Protein AF-Q1L5Y2-F1 (afdb_monomer_lite)

Organism: Nitella hyalina (NCBI:txid181804)

Radius of gyration: 22.06 Å; chains: 1; bounding box: 62×37×55 Å

Sequence (124 aa):
PYNADFDGDEMNLSVPTSLEAQAEARKLLLVQKQVVSSQDAQAIISLQQDSLLAAHCLTADYVFFERDEASQLAMRVDTFGPHIDNDTILLLPEPAILNWPSQSAKGGSGKLGGLWTGKQLFGP

Structure (mmCIF, N/CA/C/O backbone):
data_AF-Q1L5Y2-F1
#
_entry.id   AF-Q1L5Y2-F1
#
loop_
_atom_site.group_PDB
_atom_site.id
_atom_site.type_symbol
_atom_site.label_atom_id
_atom_site.label_alt_id
_atom_site.label_comp_id
_atom_site.label_asym_id
_atom_site.label_entity_id
_atom_site.label_seq_id
_atom_site.pdbx_PDB_ins_code
_atom_site.Cartn_x
_atom_site.Cartn_y
_atom_site.Cartn_z
_atom_site.occupancy
_atom_site.B_iso_or_equiv
_atom_site.auth_seq_id
_atom_site.auth_comp_id
_atom_site.auth_asym_id
_atom_site.auth_atom_id
_atom_site.pdbx_PDB_model_num
ATOM 1 N N . PRO A 1 1 ? -12.250 4.511 3.047 1.00 71.31 1 PRO A N 1
ATOM 2 C CA . PRO A 1 1 ? -13.425 4.192 3.907 1.00 71.31 1 PRO A CA 1
ATOM 3 C C . PRO A 1 1 ? -14.193 5.411 4.422 1.00 71.31 1 PRO A C 1
ATOM 5 O O . PRO A 1 1 ? -15.412 5.391 4.387 1.00 71.31 1 PRO A O 1
ATOM 8 N N . TYR A 1 2 ? -13.507 6.451 4.904 1.00 82.44 2 TYR A N 1
ATOM 9 C CA . TYR A 1 2 ? -14.159 7.603 5.543 1.00 82.44 2 TYR A CA 1
ATOM 10 C C . TYR A 1 2 ? -14.821 8.594 4.577 1.00 82.44 2 TYR A C 1
ATOM 12 O O . TYR A 1 2 ? -15.417 9.555 5.037 1.00 82.44 2 TYR A O 1
ATOM 20 N N . ASN A 1 3 ? -14.728 8.350 3.263 1.00 82.62 3 ASN A N 1
ATOM 21 C CA . ASN A 1 3 ? -15.235 9.245 2.219 1.00 82.62 3 ASN A CA 1
ATOM 22 C C . ASN A 1 3 ? -14.755 10.703 2.375 1.00 82.62 3 ASN A C 1
ATOM 24 O O . ASN A 1 3 ? -15.501 11.624 2.073 1.00 82.62 3 ASN A O 1
ATOM 28 N N . ALA A 1 4 ? -13.530 10.880 2.875 1.00 87.06 4 ALA A N 1
ATOM 29 C CA . ALA A 1 4 ? -12.916 12.188 3.050 1.00 87.06 4 ALA A CA 1
ATOM 30 C C . ALA A 1 4 ? -12.234 12.638 1.751 1.00 87.06 4 ALA A C 1
ATOM 32 O O . ALA A 1 4 ? -11.616 11.803 1.078 1.00 87.06 4 ALA A O 1
ATOM 33 N N . ASP A 1 5 ? -12.304 13.927 1.423 1.00 86.62 5 ASP A N 1
ATOM 34 C CA . ASP A 1 5 ? -11.740 14.503 0.188 1.00 86.62 5 ASP A CA 1
ATOM 35 C C . ASP A 1 5 ? -10.688 15.612 0.415 1.00 86.62 5 ASP A C 1
ATOM 37 O O . ASP A 1 5 ? -10.149 16.162 -0.546 1.00 86.62 5 ASP A O 1
ATOM 41 N N . PHE A 1 6 ? -10.296 15.840 1.676 1.00 85.19 6 PHE A N 1
ATOM 42 C CA . PHE A 1 6 ? -9.265 16.801 2.104 1.00 85.19 6 PHE A CA 1
ATOM 43 C C . PHE A 1 6 ? -9.554 18.269 1.734 1.00 85.19 6 PHE A C 1
ATOM 45 O O . PHE A 1 6 ? -8.617 19.061 1.601 1.00 85.19 6 PHE A O 1
ATOM 52 N N . ASP A 1 7 ? -10.821 18.668 1.617 1.00 91.81 7 ASP A N 1
ATOM 53 C CA . ASP A 1 7 ? -11.211 20.064 1.371 1.00 91.81 7 ASP A CA 1
ATOM 54 C C . ASP A 1 7 ? -11.470 20.886 2.655 1.00 91.81 7 ASP A C 1
ATOM 56 O O . ASP A 1 7 ? -11.633 22.107 2.597 1.00 91.81 7 ASP A O 1
ATOM 60 N 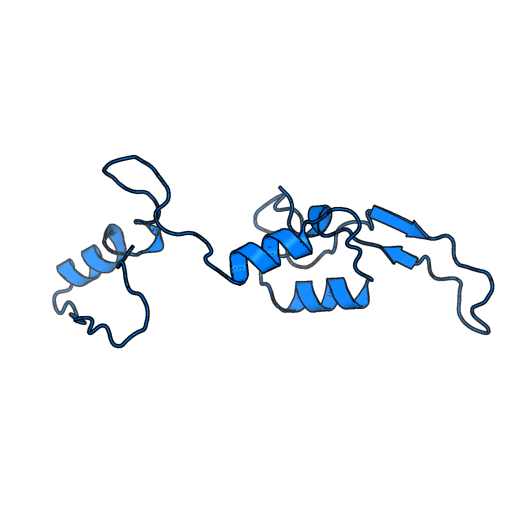N . GLY A 1 8 ? -11.444 20.227 3.820 1.00 92.75 8 GLY A N 1
ATOM 61 C CA . GLY A 1 8 ? -11.776 20.828 5.114 1.00 92.75 8 GLY A CA 1
ATOM 62 C C . GLY A 1 8 ? -12.571 19.933 6.070 1.00 92.75 8 GLY A C 1
ATOM 63 O O . GLY A 1 8 ? -12.970 20.423 7.124 1.00 92.75 8 GLY A O 1
ATOM 64 N N . ASP A 1 9 ? -12.789 18.657 5.735 1.00 93.69 9 ASP A N 1
ATOM 65 C CA . ASP A 1 9 ? -13.508 17.687 6.572 1.00 93.69 9 ASP A CA 1
ATOM 66 C C . ASP A 1 9 ? -13.047 17.643 8.043 1.00 93.69 9 ASP A C 1
ATOM 68 O O . ASP A 1 9 ? -11.871 17.438 8.364 1.00 93.69 9 ASP A O 1
ATOM 72 N N . GLU A 1 10 ? -14.012 17.744 8.958 1.00 94.62 10 GLU A N 1
ATOM 73 C CA . GLU A 1 10 ? -13.798 17.573 10.394 1.00 94.62 10 GLU A CA 1
ATOM 74 C C . GLU A 1 10 ? -14.055 16.119 10.817 1.00 94.62 10 GLU A C 1
ATOM 76 O O . GLU A 1 10 ? -15.099 15.535 10.522 1.00 94.62 10 GLU A O 1
ATOM 81 N N . MET A 1 11 ? -13.115 15.529 11.564 1.00 92.88 11 MET A N 1
ATOM 82 C CA . MET A 1 11 ? -13.214 14.150 12.052 1.00 92.88 11 MET A CA 1
ATOM 83 C C . MET A 1 11 ? -13.159 14.099 13.577 1.00 92.88 11 MET A C 1
ATOM 85 O O . MET A 1 11 ? -12.238 14.619 14.209 1.00 92.88 11 MET A O 1
ATOM 89 N N . ASN A 1 12 ? -14.119 13.398 14.180 1.00 92.94 12 ASN A N 1
ATOM 90 C CA . ASN A 1 12 ? -14.171 13.224 15.627 1.00 92.94 12 ASN A CA 1
ATOM 91 C C . ASN A 1 12 ? -13.179 12.150 16.090 1.00 92.94 12 ASN A C 1
ATOM 93 O O . ASN A 1 12 ? -13.250 10.998 15.659 1.00 92.94 12 ASN A O 1
ATOM 97 N N . LEU A 1 13 ? -12.304 12.502 17.034 1.00 92.06 13 LEU A N 1
ATOM 98 C CA . LEU A 1 13 ? -11.415 11.556 17.707 1.00 92.06 13 LEU A CA 1
ATOM 99 C C . LEU A 1 13 ? -11.976 11.214 19.093 1.00 92.06 13 LEU A C 1
ATOM 101 O O . LEU A 1 13 ? -12.093 12.080 19.955 1.00 92.06 13 LEU A O 1
ATOM 105 N N . SER A 1 14 ? -12.297 9.942 19.323 1.00 92.94 14 SER A N 1
ATOM 106 C CA . SER A 1 14 ? -12.725 9.442 20.635 1.00 92.94 14 SER A CA 1
ATOM 107 C C . SER A 1 14 ? -11.677 8.501 21.212 1.00 92.94 14 SER A C 1
ATOM 109 O O . SER A 1 14 ? -11.237 7.570 20.539 1.00 92.94 14 SER A O 1
ATOM 111 N N . VAL A 1 15 ? -11.285 8.730 22.467 1.00 92.75 15 VAL A N 1
ATOM 112 C CA . VAL A 1 15 ? -10.287 7.907 23.162 1.00 92.75 15 VAL A CA 1
ATOM 113 C C . VAL A 1 15 ? -10.992 6.984 24.163 1.00 92.75 15 VAL A C 1
ATOM 115 O O . VAL A 1 15 ? -11.585 7.483 25.121 1.00 92.75 15 VAL A O 1
ATOM 118 N N . PRO A 1 16 ? -10.940 5.650 23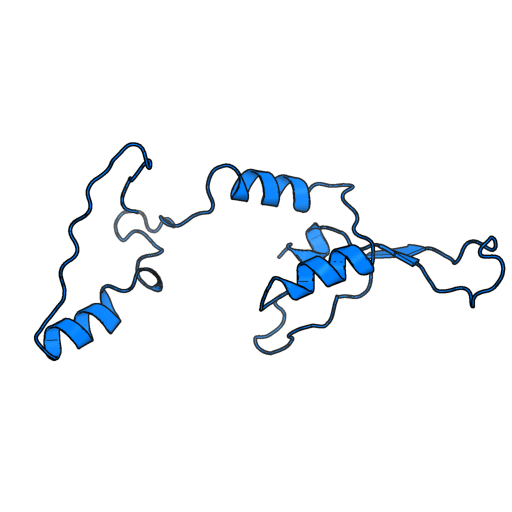.985 1.00 92.81 16 PRO A N 1
ATOM 119 C CA . PRO A 1 16 ? -11.549 4.715 24.926 1.00 92.81 16 PRO A CA 1
ATOM 120 C C . PRO A 1 16 ? -10.774 4.675 26.252 1.00 92.81 16 PRO A C 1
ATOM 122 O O . PRO A 1 16 ? -9.563 4.440 26.281 1.00 92.81 16 PRO A O 1
ATOM 125 N N . THR A 1 17 ? -11.477 4.887 27.366 1.00 93.06 17 THR A N 1
ATOM 126 C CA . THR A 1 17 ? -10.883 4.976 28.712 1.00 93.06 17 THR A CA 1
ATOM 127 C C . THR A 1 17 ? -10.947 3.672 29.507 1.00 93.06 17 THR A C 1
ATOM 129 O O . THR A 1 17 ? -10.073 3.444 30.340 1.00 93.06 17 THR A O 1
ATOM 132 N N . SER A 1 18 ? -11.929 2.800 29.255 1.00 95.81 18 SER A N 1
ATOM 133 C CA . SER A 1 18 ? -12.011 1.486 29.904 1.00 95.81 18 SER A CA 1
ATOM 134 C C . SER A 1 18 ? -11.071 0.469 29.255 1.00 95.81 18 SER A C 1
ATOM 136 O O . SER A 1 18 ? -10.779 0.537 28.057 1.00 95.81 18 SER A O 1
ATOM 138 N N . LEU A 1 19 ? -10.599 -0.497 30.047 1.00 95.19 19 LEU A N 1
ATOM 139 C CA . LEU A 1 19 ? -9.705 -1.554 29.564 1.00 95.19 19 LEU A CA 1
ATOM 140 C C . LEU A 1 19 ? -10.396 -2.436 28.520 1.00 95.19 19 LEU A C 1
ATOM 142 O O . LEU A 1 19 ? -9.778 -2.836 27.534 1.00 95.19 19 LEU A O 1
ATOM 146 N N . GLU A 1 20 ? -11.689 -2.684 28.700 1.00 94.81 20 GLU A N 1
ATOM 147 C CA . GLU A 1 20 ? -12.522 -3.474 27.802 1.00 94.81 20 GLU A CA 1
ATOM 148 C C . GLU A 1 20 ? -12.677 -2.775 26.448 1.00 94.81 20 GLU A C 1
ATOM 150 O O . GLU A 1 20 ? -12.415 -3.386 25.412 1.00 94.81 20 GLU A O 1
ATOM 155 N N . ALA A 1 21 ? -13.003 -1.476 26.442 1.00 93.50 21 ALA A N 1
ATOM 156 C CA . ALA A 1 21 ? -13.144 -0.711 25.203 1.00 93.50 21 ALA A CA 1
ATOM 157 C C . ALA A 1 21 ? -11.800 -0.552 24.475 1.00 93.50 21 ALA A C 1
ATOM 159 O O . ALA A 1 21 ? -11.752 -0.566 23.246 1.00 93.50 21 ALA A O 1
ATOM 160 N N . GLN A 1 22 ? -10.686 -0.448 25.207 1.00 94.69 22 GLN A N 1
ATOM 161 C CA . GLN A 1 22 ? -9.351 -0.449 24.602 1.00 94.69 22 GLN A CA 1
ATOM 162 C C . GLN A 1 22 ? -9.012 -1.793 23.952 1.00 94.69 22 GLN A C 1
ATOM 164 O O . GLN A 1 22 ? -8.450 -1.820 22.853 1.00 94.69 22 GLN A O 1
ATOM 169 N N . ALA A 1 23 ? -9.341 -2.908 24.609 1.00 95.12 23 ALA A N 1
ATOM 170 C CA . ALA A 1 23 ? -9.137 -4.241 24.055 1.00 95.12 23 ALA A CA 1
ATOM 171 C C . ALA A 1 23 ? -9.986 -4.453 22.793 1.00 95.12 23 ALA A C 1
ATOM 173 O O . ALA A 1 23 ? -9.474 -4.945 21.783 1.00 95.12 23 ALA A O 1
ATOM 174 N N . GLU A 1 24 ? -11.248 -4.021 22.818 1.00 93.50 24 GLU A N 1
ATOM 175 C CA . GLU A 1 24 ? -12.149 -4.085 21.670 1.00 93.50 24 GLU A CA 1
ATOM 176 C C . GLU A 1 24 ? -11.649 -3.221 20.512 1.00 93.50 24 GLU A C 1
ATOM 178 O O . GLU A 1 24 ? -11.506 -3.718 19.396 1.00 93.50 24 GLU A O 1
ATOM 183 N N . ALA A 1 25 ? -11.280 -1.965 20.770 1.00 92.25 25 ALA A N 1
ATOM 184 C CA . ALA A 1 25 ? -10.769 -1.072 19.736 1.00 92.25 25 ALA A CA 1
ATOM 185 C C . ALA A 1 25 ? -9.522 -1.649 19.049 1.00 92.25 25 ALA A C 1
ATOM 187 O O . ALA A 1 25 ? -9.424 -1.660 17.822 1.00 92.25 25 ALA A O 1
ATOM 188 N N . ARG A 1 26 ? -8.597 -2.225 19.828 1.00 92.19 26 ARG A N 1
ATOM 189 C CA . ARG A 1 26 ? -7.391 -2.879 19.297 1.00 92.19 26 ARG A CA 1
ATOM 190 C C . ARG A 1 26 ? -7.685 -4.183 18.565 1.00 92.19 26 ARG A C 1
ATOM 192 O O . ARG A 1 26 ? -6.915 -4.573 17.692 1.00 92.19 26 ARG A O 1
ATOM 199 N N . LYS A 1 27 ? -8.744 -4.913 18.919 1.00 92.50 27 LYS A N 1
ATOM 200 C CA . LYS A 1 27 ? -9.020 -6.215 18.299 1.00 92.50 27 LYS A CA 1
ATOM 201 C C . LYS A 1 27 ? -10.018 -6.137 17.150 1.00 92.50 27 LYS A C 1
ATOM 203 O O . LYS A 1 27 ? -9.860 -6.927 16.225 1.00 92.50 27 LYS A O 1
ATOM 208 N N . LEU A 1 28 ? -10.987 -5.236 17.169 1.00 90.00 28 LEU A N 1
ATOM 209 C CA . LEU A 1 28 ? -12.086 -5.190 16.200 1.00 90.00 28 LEU A CA 1
ATOM 210 C C . LEU A 1 28 ? -12.080 -3.913 15.356 1.00 90.00 28 LEU A C 1
ATOM 212 O O . LEU A 1 28 ? -12.355 -3.987 14.163 1.00 90.00 28 LEU A O 1
ATOM 216 N N . LEU A 1 29 ? -11.725 -2.765 15.939 1.00 90.56 29 LEU A N 1
ATOM 217 C CA . LEU A 1 29 ? -11.843 -1.462 15.268 1.00 90.56 29 LEU A CA 1
ATOM 218 C C . LEU A 1 29 ? -10.580 -1.033 14.504 1.00 90.56 29 LEU A C 1
ATOM 220 O O . LEU A 1 29 ? -10.549 0.051 13.927 1.00 90.56 29 LEU A O 1
ATOM 224 N N . LEU A 1 30 ? -9.530 -1.861 14.482 1.00 91.25 30 LEU A N 1
ATOM 225 C CA . LEU A 1 30 ? -8.339 -1.577 13.681 1.00 91.25 30 LEU A CA 1
ATOM 226 C C . LEU A 1 30 ? -8.678 -1.539 12.188 1.00 91.25 30 LEU A C 1
ATOM 228 O O . LEU A 1 30 ? -9.231 -2.495 11.646 1.00 91.25 30 LEU A O 1
ATOM 232 N N . VAL A 1 31 ? -8.210 -0.494 11.504 1.00 88.56 31 VAL A N 1
ATOM 233 C CA . VAL A 1 31 ? -8.390 -0.292 10.055 1.00 88.56 31 VAL A CA 1
ATOM 234 C C . VAL A 1 31 ? -7.871 -1.479 9.236 1.00 88.56 31 VAL A C 1
ATOM 236 O O . VAL A 1 31 ? -8.501 -1.885 8.265 1.00 88.56 31 VAL A O 1
ATOM 239 N N . GLN A 1 32 ? -6.778 -2.113 9.675 1.00 87.31 32 GLN A N 1
ATOM 240 C CA . GLN A 1 32 ? -6.221 -3.321 9.045 1.00 87.31 32 GLN A CA 1
ATOM 241 C C . GLN A 1 32 ? -7.220 -4.491 8.978 1.00 87.31 32 GLN A C 1
ATOM 243 O O . GLN A 1 32 ? -7.097 -5.358 8.120 1.00 87.31 32 GLN A O 1
ATOM 248 N N . LYS A 1 33 ? -8.218 -4.524 9.869 1.00 87.06 33 LYS A N 1
ATOM 249 C CA . LYS A 1 33 ? -9.279 -5.544 9.898 1.00 87.06 33 LYS A CA 1
ATOM 250 C C . LYS A 1 33 ? -10.548 -5.117 9.168 1.00 87.06 33 LYS A C 1
ATOM 252 O O . LYS A 1 33 ? -11.455 -5.925 9.020 1.00 87.06 33 LYS A O 1
ATOM 257 N N . GLN A 1 34 ? -10.598 -3.872 8.705 1.00 88.31 34 GLN A N 1
ATOM 258 C CA . GLN A 1 34 ? -11.728 -3.260 8.007 1.00 88.31 34 GLN A CA 1
ATOM 259 C C . GLN A 1 34 ? -11.391 -2.962 6.535 1.00 88.31 34 GLN A C 1
ATOM 261 O O . GLN A 1 34 ? -11.985 -2.082 5.917 1.00 88.31 34 GLN A O 1
ATOM 266 N N . VAL A 1 35 ? -10.418 -3.682 5.963 1.00 89.00 35 VAL A N 1
ATOM 267 C CA . VAL A 1 35 ? -10.019 -3.527 4.552 1.00 89.00 35 VAL A CA 1
ATOM 268 C C . VAL A 1 35 ? -11.150 -3.949 3.610 1.00 89.00 35 VAL A C 1
ATOM 270 O O . VAL A 1 35 ? -11.335 -3.332 2.564 1.00 89.00 35 VAL A O 1
ATOM 273 N N . VAL A 1 36 ? -11.914 -4.978 3.986 1.00 88.75 36 VAL A N 1
ATOM 274 C CA . VAL A 1 36 ? -12.995 -5.555 3.178 1.00 88.75 36 VAL A CA 1
ATOM 275 C C . VAL A 1 36 ? -14.354 -5.101 3.708 1.00 88.75 36 VAL A C 1
ATOM 277 O O . VAL A 1 36 ? -14.599 -5.136 4.913 1.00 88.75 36 VAL A O 1
ATOM 280 N N . SER A 1 37 ? -15.243 -4.699 2.800 1.00 85.56 37 SER A N 1
ATOM 281 C CA . SER A 1 37 ? -16.623 -4.331 3.112 1.00 85.56 37 SER A CA 1
ATOM 282 C C . SER A 1 37 ? -17.448 -5.540 3.523 1.00 85.56 37 SER A C 1
ATOM 284 O O . SER A 1 37 ? -17.509 -6.527 2.795 1.00 85.56 37 SER A O 1
ATOM 286 N N . SER A 1 38 ? -18.176 -5.432 4.632 1.00 83.94 38 SER A N 1
ATOM 287 C CA . SER A 1 38 ? -19.153 -6.450 5.035 1.00 83.94 38 SER A CA 1
ATOM 288 C C . SER A 1 38 ? -20.377 -6.511 4.117 1.00 83.94 38 SER A C 1
ATOM 290 O O . SER A 1 38 ? -21.086 -7.510 4.135 1.00 83.94 38 SER A O 1
ATOM 292 N N . GLN A 1 39 ? -20.650 -5.449 3.350 1.00 86.88 39 GLN A N 1
ATOM 293 C CA . GLN A 1 39 ? -21.825 -5.371 2.482 1.00 86.88 39 GLN A CA 1
ATOM 294 C C . GLN A 1 39 ? -21.612 -6.146 1.177 1.00 86.88 39 GLN A C 1
ATOM 296 O O . GLN A 1 39 ? -22.402 -7.026 0.853 1.00 86.88 39 GLN A O 1
ATOM 301 N N . ASP A 1 40 ? -20.519 -5.845 0.469 1.00 86.81 40 ASP A N 1
ATOM 302 C CA . ASP A 1 40 ? -20.277 -6.349 -0.892 1.00 86.81 40 ASP A CA 1
ATOM 303 C C . ASP A 1 40 ? -18.993 -7.191 -1.015 1.00 86.81 40 ASP A C 1
ATOM 305 O O . ASP A 1 40 ? -18.592 -7.559 -2.120 1.00 86.81 40 ASP A O 1
ATOM 309 N N . ALA A 1 41 ? -18.307 -7.472 0.101 1.00 85.25 41 ALA A N 1
ATOM 310 C CA . ALA A 1 41 ? -17.024 -8.186 0.155 1.00 85.25 41 ALA A CA 1
ATOM 311 C C . ALA A 1 41 ? -15.902 -7.576 -0.717 1.00 85.25 41 ALA A C 1
ATOM 313 O O . ALA A 1 41 ? -14.892 -8.225 -0.982 1.00 85.25 41 ALA A O 1
ATOM 314 N N . GLN A 1 42 ? -16.054 -6.319 -1.142 1.00 87.50 42 GLN A N 1
ATOM 315 C CA . GLN A 1 42 ? -15.050 -5.582 -1.909 1.00 87.50 42 GLN A CA 1
ATOM 316 C C . GLN A 1 42 ? -14.051 -4.873 -0.991 1.00 87.50 42 GLN A C 1
ATOM 318 O O . GLN A 1 42 ? -14.397 -4.457 0.118 1.00 87.50 42 GLN A O 1
ATOM 323 N N . ALA A 1 43 ? -12.814 -4.703 -1.460 1.00 85.88 43 ALA A N 1
ATOM 324 C CA . ALA A 1 43 ? -11.803 -3.925 -0.750 1.00 85.88 43 ALA A CA 1
ATOM 325 C C . ALA A 1 43 ? -12.158 -2.427 -0.783 1.00 85.88 43 ALA A C 1
ATOM 327 O O . ALA A 1 43 ? -12.283 -1.837 -1.852 1.00 85.88 43 ALA A O 1
ATOM 328 N N . ILE A 1 44 ? -12.314 -1.810 0.391 1.00 85.25 44 ILE A N 1
ATOM 329 C CA . ILE A 1 44 ? -12.634 -0.377 0.537 1.00 85.25 44 ILE A CA 1
ATOM 330 C C . ILE A 1 44 ? -11.352 0.473 0.589 1.00 85.25 44 ILE A C 1
ATOM 332 O O . ILE A 1 44 ? -11.381 1.682 0.360 1.00 85.25 44 ILE A O 1
ATOM 336 N N . ILE A 1 45 ? -10.220 -0.137 0.947 1.00 86.31 45 ILE A N 1
ATOM 337 C CA . ILE A 1 45 ? -8.925 0.542 1.036 1.00 86.31 45 ILE A CA 1
ATOM 338 C C . ILE A 1 45 ? -8.122 0.201 -0.216 1.00 86.31 45 ILE A C 1
ATOM 340 O O . ILE A 1 45 ? -7.743 -0.950 -0.416 1.00 86.31 45 ILE A O 1
ATOM 344 N N . SER A 1 46 ? -7.858 1.210 -1.040 1.00 86.19 46 SER A N 1
ATOM 345 C CA . SER A 1 46 ? -7.095 1.095 -2.283 1.00 86.19 46 SER A CA 1
ATOM 346 C C . SER A 1 46 ? -6.163 2.291 -2.465 1.00 86.19 46 SER A C 1
ATOM 348 O O . SER A 1 46 ? -6.378 3.355 -1.885 1.00 86.19 46 SER A O 1
ATOM 350 N N . LEU A 1 47 ? -5.138 2.129 -3.304 1.00 87.62 47 LEU A N 1
ATOM 351 C CA . LEU A 1 47 ? -4.333 3.254 -3.780 1.00 87.62 47 LEU A CA 1
ATOM 352 C C . LEU A 1 47 ? -5.204 4.176 -4.643 1.00 87.62 47 LEU A C 1
ATOM 354 O O . LEU A 1 47 ? -6.012 3.699 -5.441 1.00 87.62 47 LEU A O 1
ATOM 358 N N . GLN A 1 48 ? -5.034 5.488 -4.496 1.00 85.81 48 GLN A N 1
ATOM 359 C CA . GLN A 1 48 ? -5.822 6.498 -5.204 1.00 85.81 48 GLN A CA 1
ATOM 360 C C . GLN A 1 48 ? -4.904 7.505 -5.915 1.00 85.81 48 GLN A C 1
ATOM 362 O O . GLN A 1 48 ? -3.755 7.695 -5.509 1.00 8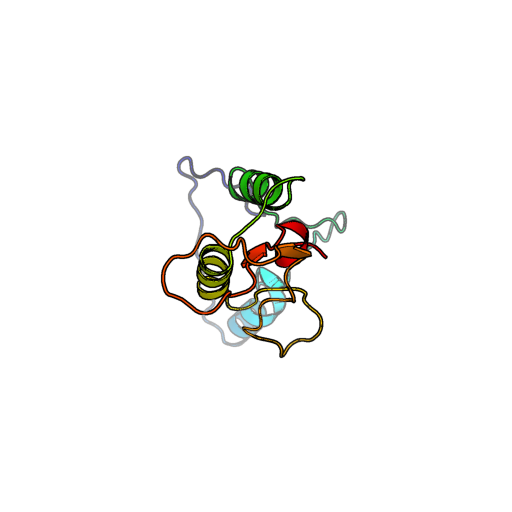5.81 48 GLN A O 1
ATOM 367 N N . GLN A 1 49 ? -5.420 8.120 -6.988 1.00 89.06 49 GLN A N 1
ATOM 368 C CA . GLN A 1 49 ? -4.777 9.195 -7.761 1.00 89.06 49 GLN A CA 1
ATOM 369 C C . GLN A 1 49 ? -3.328 8.857 -8.157 1.00 89.06 49 GLN A C 1
ATOM 371 O O . GLN A 1 49 ? -3.099 7.946 -8.955 1.00 89.06 49 GLN A O 1
ATOM 376 N N . ASP A 1 50 ? -2.356 9.564 -7.585 1.00 92.06 50 ASP A N 1
ATOM 377 C CA . ASP A 1 50 ? -0.958 9.535 -8.004 1.00 92.06 50 ASP A CA 1
ATOM 378 C C . ASP A 1 50 ? -0.284 8.208 -7.694 1.00 92.06 50 ASP A C 1
ATOM 380 O O . ASP A 1 50 ? 0.545 7.747 -8.469 1.00 92.06 50 ASP A O 1
ATOM 384 N N . SER A 1 51 ? -0.662 7.548 -6.598 1.00 90.19 51 SER A N 1
ATOM 385 C CA . SER A 1 51 ? -0.082 6.244 -6.258 1.00 90.19 51 SER A CA 1
ATOM 386 C C . S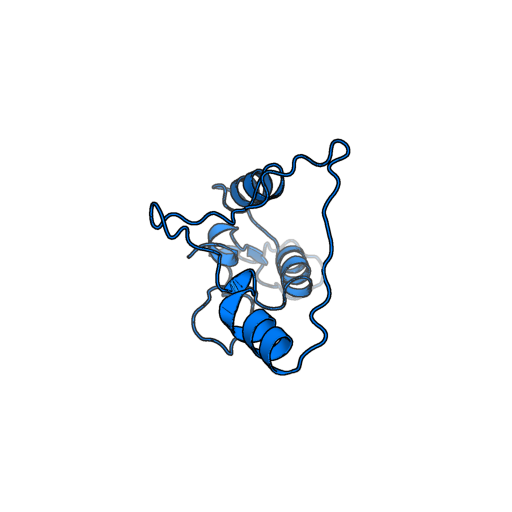ER A 1 51 ? -0.503 5.168 -7.258 1.00 90.19 51 SER A C 1
ATOM 388 O O . SER A 1 51 ? 0.295 4.303 -7.613 1.00 90.19 51 SER A O 1
ATOM 390 N N . LEU A 1 52 ? -1.743 5.243 -7.754 1.00 90.56 52 LEU A N 1
ATOM 391 C CA . LEU A 1 52 ? -2.242 4.328 -8.779 1.00 90.56 52 LEU A CA 1
ATOM 392 C C . LEU A 1 52 ? -1.593 4.616 -10.140 1.00 90.56 52 LEU A C 1
ATOM 394 O O . LEU A 1 52 ? -1.177 3.688 -10.834 1.00 90.56 52 LEU A O 1
ATOM 398 N N . LEU A 1 53 ? -1.461 5.896 -10.499 1.00 91.75 53 LEU A N 1
ATOM 399 C CA . LEU A 1 53 ? -0.771 6.317 -11.718 1.00 91.75 53 LEU A CA 1
ATOM 400 C C . LEU A 1 53 ? 0.706 5.914 -11.683 1.00 91.75 53 LEU A C 1
ATOM 402 O O . LEU A 1 53 ? 1.203 5.338 -12.646 1.00 91.75 53 LEU A O 1
ATOM 406 N N . ALA A 1 54 ? 1.393 6.148 -10.566 1.00 90.50 54 ALA A N 1
ATOM 407 C CA . ALA A 1 54 ? 2.783 5.759 -10.376 1.00 90.50 54 ALA A CA 1
ATOM 408 C C . ALA A 1 54 ? 2.951 4.242 -10.483 1.00 90.50 54 ALA A C 1
ATOM 410 O O . ALA A 1 54 ? 3.829 3.791 -11.209 1.00 90.50 54 ALA A O 1
ATOM 411 N N . ALA A 1 55 ? 2.085 3.447 -9.845 1.00 89.38 55 ALA A N 1
ATOM 412 C CA . ALA A 1 55 ? 2.117 1.992 -9.978 1.00 89.38 55 ALA A CA 1
ATOM 413 C C . ALA A 1 55 ? 1.953 1.546 -11.441 1.00 89.38 55 ALA A C 1
ATOM 415 O O . ALA A 1 55 ? 2.695 0.680 -11.907 1.00 89.38 55 ALA A O 1
ATOM 416 N N . HIS A 1 56 ? 1.043 2.173 -12.193 1.00 89.44 56 HIS A N 1
ATOM 417 C CA . HIS A 1 56 ? 0.866 1.898 -13.619 1.00 89.44 56 HIS A CA 1
ATOM 418 C C . HIS A 1 56 ? 2.106 2.273 -14.442 1.00 89.44 56 HIS A C 1
ATOM 420 O O . HIS A 1 56 ? 2.578 1.465 -15.236 1.00 89.44 56 HIS A O 1
ATOM 426 N N . CYS A 1 57 ? 2.676 3.460 -14.225 1.00 90.00 57 CYS A N 1
ATOM 427 C CA . CYS A 1 57 ? 3.884 3.899 -14.920 1.00 90.00 57 CYS A CA 1
ATOM 428 C C . CYS A 1 57 ? 5.100 3.035 -14.577 1.00 90.00 57 CYS A C 1
ATOM 430 O O . CYS A 1 57 ? 5.880 2.721 -15.464 1.00 90.00 57 CYS A O 1
ATOM 432 N N . LEU A 1 58 ? 5.258 2.622 -13.319 1.00 88.50 58 LEU A N 1
ATOM 433 C CA . LEU A 1 58 ? 6.365 1.769 -12.889 1.00 88.50 58 LEU A CA 1
ATOM 434 C C . LEU A 1 58 ? 6.257 0.362 -13.479 1.00 88.50 58 LEU A C 1
ATOM 436 O O . LEU A 1 58 ? 7.274 -0.218 -13.835 1.00 88.50 58 LEU A O 1
ATOM 440 N N . THR A 1 59 ? 5.047 -0.188 -13.600 1.00 87.75 59 THR A N 1
ATOM 441 C CA . THR A 1 59 ? 4.807 -1.552 -14.112 1.00 87.75 59 THR A CA 1
ATOM 442 C C . THR A 1 59 ? 4.543 -1.616 -15.619 1.00 87.75 59 THR A C 1
ATOM 444 O O . THR A 1 59 ? 4.317 -2.706 -16.156 1.00 87.75 59 THR A O 1
ATOM 447 N N . ALA A 1 60 ? 4.587 -0.476 -16.312 1.00 89.06 60 ALA A N 1
ATOM 448 C CA . ALA A 1 60 ? 4.404 -0.401 -17.753 1.00 89.06 60 ALA A CA 1
ATOM 449 C C . ALA A 1 60 ? 5.478 -1.198 -18.510 1.00 89.06 60 ALA A C 1
ATOM 451 O O . ALA A 1 60 ? 6.611 -1.383 -18.053 1.00 89.06 60 ALA A O 1
ATOM 452 N N . ASP A 1 61 ? 5.114 -1.671 -19.701 1.00 84.69 61 ASP A N 1
ATOM 453 C CA . ASP A 1 61 ? 6.073 -2.300 -20.601 1.00 84.69 61 ASP A CA 1
ATOM 454 C C . ASP A 1 61 ? 7.158 -1.300 -21.019 1.00 84.69 61 ASP A C 1
ATOM 456 O O . ASP A 1 61 ? 6.899 -0.107 -21.172 1.00 84.69 61 ASP A O 1
ATOM 460 N N . TYR A 1 62 ? 8.377 -1.804 -2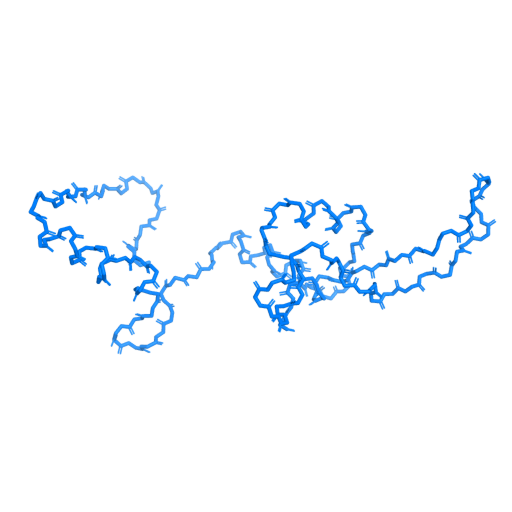1.219 1.00 83.69 62 TYR A N 1
ATOM 461 C CA . TYR A 1 62 ? 9.559 -1.020 -21.601 1.00 83.69 62 TYR A CA 1
ATOM 462 C C . TYR A 1 62 ? 10.090 -0.038 -20.542 1.00 83.69 62 TYR A C 1
ATOM 464 O O . TYR A 1 62 ? 10.908 0.823 -20.868 1.00 83.69 62 TYR A O 1
ATOM 472 N N . VAL A 1 63 ? 9.698 -0.195 -19.275 1.00 86.56 63 VAL A N 1
ATOM 473 C CA . VAL A 1 63 ? 10.330 0.496 -18.141 1.00 86.56 63 VAL A CA 1
ATOM 474 C C . VAL A 1 63 ? 11.417 -0.389 -17.537 1.00 86.56 63 VAL A C 1
ATOM 476 O O . VAL A 1 63 ? 11.147 -1.491 -17.045 1.00 86.56 63 VAL A O 1
ATOM 479 N N . PHE A 1 64 ? 12.651 0.110 -17.584 1.00 86.94 64 PHE A N 1
ATOM 480 C CA . PHE A 1 64 ? 13.840 -0.573 -17.089 1.00 86.94 64 PHE A CA 1
ATOM 481 C C . PHE A 1 64 ? 14.535 0.270 -16.027 1.00 86.94 64 PHE A C 1
ATOM 483 O O . PHE A 1 64 ? 14.619 1.486 -16.164 1.00 86.94 64 PHE A O 1
ATOM 490 N N . PHE A 1 65 ? 15.054 -0.402 -15.006 1.00 86.94 65 PHE A N 1
ATOM 491 C CA . PHE A 1 65 ? 15.826 0.189 -13.924 1.00 86.94 65 PHE A CA 1
ATOM 492 C C . PHE A 1 65 ? 17.252 -0.340 -13.965 1.00 86.94 65 PHE A C 1
ATOM 494 O O . PHE A 1 65 ? 17.477 -1.551 -14.102 1.00 86.94 65 PHE A O 1
ATOM 501 N N . GLU A 1 66 ? 18.218 0.558 -13.806 1.00 86.62 66 GLU A N 1
ATOM 502 C CA . GLU A 1 66 ? 19.599 0.165 -13.548 1.00 86.62 66 GLU A CA 1
ATOM 503 C C . GLU A 1 66 ? 19.767 -0.338 -12.109 1.00 86.62 66 GLU A C 1
ATOM 505 O O . GLU A 1 66 ? 18.918 -0.133 -11.237 1.00 86.62 66 GLU A O 1
ATOM 510 N N . ARG A 1 67 ? 20.900 -0.995 -11.831 1.00 82.75 67 ARG A N 1
ATOM 511 C CA . ARG A 1 67 ? 21.186 -1.550 -10.499 1.00 82.75 67 ARG A CA 1
ATOM 512 C C . ARG A 1 67 ? 21.103 -0.500 -9.395 1.00 82.75 67 ARG A C 1
ATOM 514 O O . ARG A 1 67 ? 20.603 -0.796 -8.312 1.00 82.75 67 ARG A O 1
ATOM 521 N N . ASP A 1 68 ? 21.609 0.697 -9.662 1.00 85.75 68 ASP A N 1
ATOM 522 C CA . ASP A 1 68 ? 21.680 1.761 -8.666 1.00 85.75 68 ASP A CA 1
ATOM 523 C C . ASP A 1 68 ? 20.281 2.320 -8.368 1.00 85.75 68 ASP A C 1
ATOM 525 O O . ASP A 1 68 ? 19.926 2.503 -7.205 1.00 85.75 68 ASP A O 1
ATOM 529 N N . GLU A 1 69 ? 19.447 2.491 -9.395 1.00 86.31 69 GLU A N 1
ATOM 530 C CA . GLU A 1 69 ? 18.056 2.940 -9.262 1.00 86.31 69 GLU A CA 1
ATOM 531 C C . GLU A 1 69 ? 17.200 1.904 -8.530 1.00 86.31 69 GLU A C 1
ATOM 533 O O . GLU A 1 69 ? 16.496 2.227 -7.571 1.00 86.31 69 GLU A O 1
ATOM 538 N N . ALA A 1 70 ? 17.314 0.632 -8.920 1.00 83.69 70 ALA A N 1
ATOM 539 C CA . ALA A 1 70 ? 16.602 -0.458 -8.269 1.00 83.69 70 ALA A CA 1
ATOM 540 C C . ALA A 1 70 ? 17.042 -0.618 -6.801 1.00 83.69 70 ALA A C 1
ATOM 542 O O . ALA A 1 70 ? 16.209 -0.843 -5.926 1.00 83.69 70 ALA A O 1
ATOM 543 N N . SER A 1 71 ? 18.331 -0.425 -6.499 1.00 83.19 71 SER A N 1
ATOM 544 C CA . SER A 1 71 ? 18.839 -0.441 -5.122 1.00 83.19 71 SER A CA 1
ATOM 545 C C . SER A 1 71 ? 18.345 0.746 -4.289 1.00 83.19 71 SER A C 1
ATOM 547 O O . SER A 1 71 ? 18.123 0.589 -3.088 1.00 83.19 71 SER A O 1
ATOM 549 N N . GLN A 1 72 ? 18.168 1.927 -4.887 1.00 87.00 72 GLN A N 1
ATOM 550 C CA . GLN A 1 72 ? 17.596 3.088 -4.196 1.00 87.00 72 GLN A CA 1
ATOM 551 C C . GLN A 1 72 ? 16.114 2.890 -3.877 1.00 87.00 72 GLN A C 1
ATOM 553 O O . GLN A 1 72 ? 15.657 3.297 -2.808 1.00 87.00 72 GLN A O 1
ATOM 558 N N . LEU A 1 73 ? 15.364 2.265 -4.788 1.00 83.94 73 LEU A N 1
ATOM 559 C CA . LEU A 1 73 ? 13.974 1.886 -4.539 1.00 83.94 73 LEU A CA 1
ATOM 560 C C . LEU A 1 73 ? 13.892 0.836 -3.425 1.00 83.94 73 LEU A C 1
ATOM 562 O O . LEU A 1 73 ? 13.110 1.016 -2.494 1.00 83.94 73 LEU A O 1
ATOM 566 N N . ALA A 1 74 ? 14.764 -0.176 -3.455 1.00 81.56 74 ALA A N 1
ATOM 567 C CA . ALA A 1 74 ? 14.844 -1.206 -2.421 1.00 81.56 74 ALA A CA 1
ATOM 568 C C . ALA A 1 74 ? 15.124 -0.640 -1.023 1.00 81.56 74 ALA A C 1
ATOM 570 O O . ALA A 1 74 ? 14.575 -1.122 -0.044 1.00 81.56 74 ALA A O 1
ATOM 571 N N . MET A 1 75 ? 15.942 0.411 -0.916 1.00 82.81 75 MET A N 1
ATOM 572 C CA . MET A 1 75 ? 16.250 1.042 0.371 1.00 82.81 75 MET A CA 1
ATOM 573 C C . MET A 1 75 ? 15.026 1.706 1.026 1.00 82.81 75 MET A C 1
ATOM 575 O O . MET A 1 75 ? 14.992 1.856 2.245 1.00 82.81 75 MET A O 1
ATOM 579 N N . ARG A 1 76 ? 14.041 2.154 0.238 1.00 83.25 76 ARG A N 1
ATOM 580 C CA . ARG A 1 76 ? 12.879 2.893 0.757 1.00 83.25 76 ARG A CA 1
ATOM 581 C C . ARG A 1 76 ? 11.740 2.006 1.244 1.00 83.25 76 ARG A C 1
ATOM 583 O O . ARG A 1 76 ? 10.777 2.541 1.787 1.00 83.25 76 ARG A O 1
ATOM 590 N N . VAL A 1 77 ? 11.819 0.699 1.022 1.00 77.31 77 VAL A N 1
ATOM 591 C CA . VAL A 1 77 ? 10.732 -0.228 1.329 1.00 77.31 77 VAL A CA 1
ATOM 592 C C . VAL A 1 77 ? 11.272 -1.361 2.188 1.00 77.31 77 VAL A C 1
ATOM 594 O O . VAL A 1 77 ? 12.299 -1.950 1.869 1.00 77.31 77 VAL A O 1
ATOM 597 N N . ASP A 1 78 ? 10.557 -1.694 3.261 1.00 68.19 78 ASP A N 1
ATOM 598 C CA . ASP A 1 78 ? 10.950 -2.779 4.171 1.00 68.19 78 ASP A CA 1
ATOM 599 C C . ASP A 1 78 ? 10.876 -4.166 3.501 1.00 68.19 78 ASP A C 1
ATOM 601 O O . ASP A 1 78 ? 11.516 -5.118 3.939 1.00 68.19 78 ASP A O 1
ATOM 605 N N . THR A 1 79 ? 10.105 -4.282 2.416 1.00 66.38 79 THR A N 1
ATOM 606 C CA . THR A 1 79 ? 9.963 -5.485 1.586 1.00 66.38 79 THR A CA 1
ATOM 607 C C . THR A 1 79 ? 10.098 -5.105 0.111 1.00 66.38 79 THR A C 1
ATOM 609 O O . THR A 1 79 ? 9.359 -4.260 -0.388 1.00 66.38 79 THR A O 1
ATOM 612 N N . PHE A 1 80 ? 11.063 -5.695 -0.599 1.00 65.88 80 PHE A N 1
ATOM 613 C CA . PHE A 1 80 ? 11.341 -5.366 -2.000 1.00 65.88 80 PHE A CA 1
ATOM 614 C C . PHE A 1 80 ? 11.709 -6.620 -2.796 1.00 65.88 80 PHE A C 1
ATOM 616 O O . PHE A 1 80 ? 12.577 -7.379 -2.366 1.00 65.88 80 PHE A O 1
ATOM 623 N N . GLY A 1 81 ? 11.084 -6.808 -3.962 1.00 60.59 81 GLY A N 1
ATOM 624 C CA . GLY A 1 81 ? 11.225 -8.009 -4.791 1.00 60.59 81 GLY A CA 1
ATOM 625 C C . GLY A 1 81 ? 10.039 -8.980 -4.667 1.00 60.59 81 GLY A C 1
ATOM 626 O O . GLY A 1 81 ? 9.072 -8.685 -3.960 1.00 60.59 81 GLY A O 1
ATOM 627 N N . PRO A 1 82 ? 10.089 -10.127 -5.372 1.00 55.66 82 PRO A N 1
ATOM 628 C CA . PRO A 1 82 ? 8.999 -11.095 -5.377 1.00 55.66 82 PRO A CA 1
ATOM 629 C C . PRO A 1 82 ? 8.772 -11.643 -3.965 1.00 55.66 82 PRO A C 1
ATOM 631 O O . PRO A 1 82 ? 9.710 -12.041 -3.271 1.00 55.66 82 PRO A O 1
ATOM 634 N N . HIS A 1 83 ? 7.511 -11.650 -3.541 1.00 55.84 83 HIS A N 1
ATOM 635 C CA . HIS A 1 83 ? 7.088 -12.052 -2.202 1.00 55.84 83 HIS A CA 1
ATOM 636 C C . HIS A 1 83 ? 7.090 -13.585 -2.084 1.00 55.84 83 HIS A C 1
ATOM 638 O O . HIS A 1 83 ? 6.035 -14.211 -2.043 1.00 55.84 83 HIS A O 1
ATOM 644 N N . ILE A 1 84 ? 8.278 -14.200 -2.131 1.00 51.94 84 ILE A N 1
ATOM 645 C CA . ILE A 1 84 ? 8.397 -15.664 -2.212 1.00 51.94 84 ILE A CA 1
ATOM 646 C C . ILE A 1 84 ? 8.237 -16.314 -0.837 1.00 51.94 84 ILE A C 1
ATOM 648 O O . ILE A 1 84 ? 7.640 -17.371 -0.788 1.00 51.94 84 ILE A O 1
ATOM 652 N N . ASP A 1 85 ? 8.657 -15.680 0.260 1.00 49.81 85 ASP A N 1
ATOM 653 C CA . ASP A 1 85 ? 8.391 -16.110 1.640 1.00 49.81 85 ASP A CA 1
ATOM 654 C C . ASP A 1 85 ? 8.754 -14.961 2.603 1.00 49.81 85 ASP A C 1
ATOM 656 O O . ASP A 1 85 ? 9.636 -14.154 2.295 1.00 49.81 85 ASP A O 1
ATOM 660 N N . ASN A 1 86 ? 8.096 -14.895 3.768 1.00 49.81 86 ASN A N 1
ATOM 661 C CA . ASN A 1 86 ? 8.099 -13.788 4.750 1.00 49.81 86 ASN A CA 1
ATOM 662 C C . ASN A 1 86 ? 9.469 -13.314 5.308 1.00 49.81 86 ASN A C 1
ATOM 664 O O . ASN A 1 86 ? 9.474 -12.435 6.164 1.00 49.81 86 ASN A O 1
ATOM 668 N N . ASP A 1 87 ? 10.605 -13.840 4.843 1.00 48.50 87 ASP A N 1
ATOM 669 C CA . ASP A 1 87 ? 11.937 -13.573 5.411 1.00 48.50 87 ASP A CA 1
ATOM 670 C C . ASP A 1 87 ? 13.016 -13.137 4.397 1.00 48.50 87 ASP A C 1
ATOM 672 O O . ASP A 1 87 ? 14.161 -12.900 4.787 1.00 48.50 87 ASP A O 1
ATOM 676 N N . THR A 1 88 ? 12.709 -12.972 3.103 1.00 47.62 88 THR A N 1
ATOM 677 C CA . THR A 1 88 ? 13.749 -12.579 2.124 1.00 47.62 88 THR A CA 1
ATOM 678 C C . THR A 1 88 ? 13.794 -11.066 1.929 1.00 47.62 88 THR A C 1
ATOM 680 O O . THR A 1 88 ? 13.321 -10.515 0.939 1.00 47.62 88 THR A O 1
ATOM 683 N N . ILE A 1 89 ? 14.360 -10.379 2.914 1.00 52.38 89 ILE A N 1
ATOM 684 C CA . ILE A 1 89 ? 14.537 -8.927 2.921 1.00 52.38 89 ILE A CA 1
ATOM 685 C C . ILE A 1 89 ? 15.905 -8.621 2.271 1.00 52.38 89 ILE A C 1
ATOM 687 O O . ILE A 1 89 ? 16.927 -9.140 2.714 1.00 52.38 89 ILE A O 1
ATOM 691 N N . LEU A 1 90 ? 15.925 -7.771 1.232 1.00 55.38 90 LEU A N 1
ATOM 692 C CA . LEU A 1 90 ? 17.108 -7.104 0.630 1.00 55.38 90 LEU A CA 1
ATOM 693 C C . LEU A 1 90 ? 17.928 -7.821 -0.462 1.00 55.38 90 LEU A C 1
ATOM 695 O O . LEU A 1 90 ? 19.038 -7.373 -0.763 1.00 55.38 90 LEU A O 1
ATOM 699 N N . LEU A 1 91 ? 17.422 -8.862 -1.125 1.00 61.69 91 LEU A N 1
ATOM 700 C CA . LEU A 1 91 ? 18.081 -9.375 -2.336 1.00 61.69 91 LEU A CA 1
ATOM 701 C C . LEU A 1 91 ? 17.305 -8.940 -3.577 1.00 61.69 91 LEU A C 1
ATOM 703 O O . LEU A 1 91 ? 16.199 -9.413 -3.824 1.00 61.69 91 LEU A O 1
ATOM 707 N N . LEU A 1 92 ? 17.896 -8.034 -4.368 1.00 71.06 92 LEU A N 1
ATOM 708 C CA . LEU A 1 92 ? 17.376 -7.764 -5.706 1.00 71.06 92 LEU A CA 1
ATOM 709 C C . LEU A 1 92 ? 17.360 -9.080 -6.501 1.00 71.06 92 LEU A C 1
ATOM 711 O O . LEU A 1 92 ? 18.367 -9.797 -6.482 1.00 71.06 92 LEU A O 1
ATOM 715 N N . PRO A 1 93 ? 16.263 -9.387 -7.215 1.00 75.19 93 PRO A N 1
ATOM 716 C CA . PRO A 1 93 ? 16.194 -10.580 -8.050 1.00 75.19 93 PRO A CA 1
ATOM 717 C C . PRO A 1 93 ? 17.244 -10.519 -9.171 1.00 75.19 93 PRO A C 1
ATOM 719 O O . PRO A 1 93 ? 17.807 -9.460 -9.446 1.00 75.19 93 PRO A O 1
ATOM 722 N N . GLU A 1 94 ? 17.536 -11.636 -9.838 1.00 78.12 94 GLU A N 1
ATOM 723 C CA . GLU A 1 94 ? 18.472 -11.626 -10.974 1.00 78.12 94 GLU A CA 1
ATOM 724 C C . GLU A 1 94 ? 17.965 -10.700 -12.089 1.00 78.12 94 GLU A C 1
ATOM 726 O O . GLU A 1 94 ? 16.778 -10.734 -12.381 1.00 78.12 94 GLU A O 1
ATOM 731 N N . PRO A 1 95 ? 18.798 -9.863 -12.727 1.00 82.31 95 PRO A N 1
ATOM 732 C CA . PRO A 1 95 ? 18.314 -8.898 -13.713 1.00 82.31 95 PRO A CA 1
ATOM 733 C C . PRO A 1 95 ? 17.588 -9.584 -14.879 1.00 82.31 95 PRO A C 1
ATOM 735 O O . PRO A 1 95 ? 18.088 -10.559 -15.437 1.00 82.31 95 PRO A O 1
ATOM 738 N N . ALA A 1 96 ? 16.437 -9.039 -15.284 1.00 83.25 96 ALA A N 1
ATOM 739 C CA . ALA A 1 96 ? 15.659 -9.543 -16.418 1.00 83.25 96 ALA A CA 1
ATOM 740 C C . ALA A 1 96 ? 16.444 -9.527 -17.738 1.00 83.25 96 ALA A C 1
ATOM 742 O O . ALA A 1 96 ? 16.252 -10.395 -18.589 1.00 83.25 96 ALA A O 1
ATOM 743 N N . ILE A 1 97 ? 17.319 -8.535 -17.922 1.00 83.94 97 ILE A N 1
ATOM 744 C CA . ILE A 1 97 ? 18.194 -8.440 -19.090 1.00 83.94 97 ILE A CA 1
ATOM 745 C C . ILE A 1 97 ? 19.630 -8.287 -18.610 1.00 83.94 97 ILE A C 1
ATOM 747 O O . ILE A 1 97 ? 19.972 -7.358 -17.876 1.00 83.94 97 ILE A O 1
ATOM 751 N N . LEU A 1 98 ? 20.479 -9.201 -19.069 1.00 82.94 98 LEU A N 1
ATOM 752 C CA . LEU A 1 98 ? 21.915 -9.143 -18.867 1.00 82.94 98 LEU A CA 1
ATOM 753 C C . LEU A 1 98 ? 22.562 -8.557 -20.122 1.00 82.94 98 LEU A C 1
ATOM 755 O O . LEU A 1 98 ? 22.626 -9.204 -21.168 1.00 82.94 98 LEU A O 1
ATOM 759 N N . ASN A 1 99 ? 23.067 -7.336 -20.019 1.00 76.00 99 ASN A N 1
ATOM 760 C CA . ASN A 1 99 ? 23.843 -6.737 -21.088 1.00 76.00 99 ASN A CA 1
ATOM 761 C C . ASN A 1 99 ? 25.262 -7.301 -21.053 1.00 76.00 99 ASN A C 1
ATOM 763 O O . ASN A 1 99 ? 25.964 -7.224 -20.037 1.00 76.00 99 ASN A O 1
ATOM 767 N N . TRP A 1 100 ? 25.699 -7.837 -22.194 1.00 69.00 100 TRP A N 1
ATOM 768 C CA . TRP A 1 100 ? 27.109 -8.136 -22.414 1.00 69.00 100 TRP A CA 1
ATOM 769 C C . TRP A 1 100 ? 27.931 -6.857 -22.177 1.00 69.00 100 TRP A C 1
ATOM 771 O O . TRP A 1 100 ? 27.518 -5.787 -22.641 1.00 69.00 100 TRP A O 1
ATOM 781 N N . PRO A 1 101 ? 29.075 -6.916 -21.4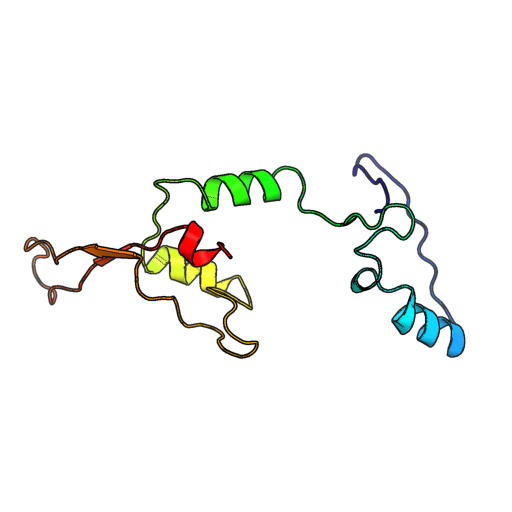68 1.00 65.06 101 PRO A N 1
ATOM 782 C CA . PRO A 1 101 ? 29.841 -5.718 -21.195 1.00 65.06 101 PRO A CA 1
ATOM 783 C C . PRO A 1 101 ? 30.368 -5.168 -22.523 1.00 65.06 101 PRO A C 1
ATOM 785 O O . PRO A 1 101 ? 31.167 -5.804 -23.214 1.00 65.06 101 PRO A O 1
ATOM 788 N N . SER A 1 102 ? 29.892 -3.982 -22.902 1.00 57.25 102 SER A N 1
ATOM 789 C CA . SER A 1 102 ? 30.434 -3.256 -24.046 1.00 57.25 102 SER A CA 1
ATOM 790 C C . SER A 1 102 ? 31.919 -2.992 -23.790 1.00 57.25 102 SER A C 1
ATOM 792 O O . SER A 1 102 ? 32.289 -2.476 -22.736 1.00 57.25 102 SER A O 1
ATOM 794 N N . GLN A 1 103 ? 32.784 -3.336 -24.749 1.00 54.00 103 GLN A N 1
ATOM 795 C CA . GLN A 1 103 ? 34.250 -3.224 -24.652 1.00 54.00 103 GLN A CA 1
ATOM 796 C C . GLN A 1 103 ? 34.777 -1.774 -24.528 1.00 54.00 103 GLN A C 1
ATOM 798 O O . GLN A 1 103 ? 35.975 -1.535 -24.649 1.00 54.00 103 GLN A O 1
ATOM 803 N N . SER A 1 104 ? 33.911 -0.789 -24.278 1.00 51.44 104 SER A N 1
ATOM 804 C CA . SER A 1 104 ? 34.249 0.633 -24.212 1.00 51.44 104 SER A CA 1
ATOM 805 C C . SER A 1 104 ? 34.132 1.222 -22.799 1.00 51.44 104 SER A C 1
ATOM 807 O O . SER A 1 104 ? 33.779 2.387 -22.640 1.00 51.44 104 SER A O 1
ATOM 809 N N . ALA A 1 105 ? 34.463 0.462 -21.757 1.00 51.72 105 ALA A N 1
ATOM 810 C CA . ALA A 1 105 ? 34.858 1.051 -20.480 1.00 51.72 105 ALA A CA 1
ATOM 811 C C . ALA A 1 105 ? 36.390 1.055 -20.420 1.00 51.72 105 ALA A C 1
ATOM 813 O O . ALA A 1 105 ? 37.025 0.055 -20.083 1.00 51.72 105 ALA A O 1
ATOM 814 N N . LYS A 1 106 ? 37.004 2.179 -20.808 1.00 49.47 106 LYS A N 1
ATOM 815 C CA . LYS A 1 106 ? 38.433 2.416 -20.577 1.00 49.47 106 LYS A CA 1
ATOM 816 C C . LYS A 1 106 ? 38.698 2.303 -19.072 1.00 49.47 106 LYS A C 1
ATOM 818 O O . LYS A 1 106 ? 38.352 3.209 -18.327 1.00 49.47 106 LYS A O 1
ATOM 823 N N . GLY A 1 107 ? 39.323 1.202 -18.656 1.00 46.88 107 GLY A N 1
ATOM 824 C CA . GLY A 1 107 ? 39.865 1.029 -17.307 1.00 46.88 107 GLY A CA 1
ATOM 825 C C . GLY A 1 107 ? 38.842 0.622 -16.244 1.00 46.88 107 GLY A C 1
ATOM 826 O O . GLY A 1 107 ? 38.615 1.351 -15.290 1.00 46.88 107 GLY A O 1
ATOM 827 N N . GLY A 1 108 ? 38.261 -0.567 -16.369 1.00 44.59 108 GLY A N 1
ATOM 828 C CA . GLY A 1 108 ? 37.499 -1.209 -15.299 1.00 44.59 108 GLY A CA 1
ATOM 829 C C . GLY A 1 108 ? 37.042 -2.580 -15.769 1.00 44.59 108 GLY A C 1
ATOM 830 O O . GLY A 1 108 ? 36.597 -2.707 -16.905 1.00 44.59 108 GLY A O 1
ATOM 831 N N . SER A 1 109 ? 37.219 -3.617 -14.949 1.00 46.03 109 SER A N 1
ATOM 832 C CA . SER A 1 109 ? 36.785 -4.984 -15.253 1.00 46.03 109 SER A CA 1
ATOM 833 C C . SER A 1 109 ? 35.366 -4.982 -15.831 1.00 46.03 109 SER A C 1
ATOM 835 O O . SER A 1 109 ? 34.479 -4.344 -15.270 1.00 46.03 109 SER A O 1
ATOM 837 N N . GLY A 1 110 ? 35.168 -5.646 -16.977 1.00 50.84 110 GLY A N 1
ATOM 838 C CA . GLY A 1 110 ? 33.898 -5.674 -17.707 1.00 50.84 110 GLY A CA 1
ATOM 839 C C . GLY A 1 110 ? 32.767 -6.215 -16.838 1.00 50.84 110 GLY A C 1
ATOM 840 O O . GLY A 1 110 ? 32.541 -7.421 -16.779 1.00 50.84 110 GLY A O 1
ATOM 841 N N . LYS A 1 111 ? 32.089 -5.325 -16.117 1.00 57.78 111 LYS A N 1
ATOM 842 C CA . LYS A 1 111 ? 30.999 -5.671 -15.216 1.00 57.78 111 LYS A CA 1
ATOM 843 C C . LYS A 1 111 ? 29.745 -5.823 -16.064 1.00 57.78 111 LYS A C 1
ATOM 845 O O . LYS A 1 111 ? 29.385 -4.907 -16.799 1.00 57.78 111 LYS A O 1
ATOM 850 N N . LEU A 1 112 ? 29.119 -6.994 -15.986 1.00 61.00 112 LEU A N 1
ATOM 851 C CA . LEU A 1 112 ? 27.830 -7.254 -16.619 1.00 61.00 112 LEU A CA 1
ATOM 852 C C . LEU A 1 112 ? 26.824 -6.197 -16.145 1.00 61.00 112 LEU A C 1
ATOM 854 O O . LEU A 1 112 ? 26.647 -6.008 -14.939 1.00 61.00 112 LEU A O 1
ATOM 858 N N . GLY A 1 113 ? 26.212 -5.487 -17.092 1.00 70.00 113 GLY A N 1
ATOM 859 C CA . GLY A 1 113 ? 25.148 -4.532 -16.798 1.00 70.00 113 GLY A CA 1
ATOM 860 C C . GLY A 1 113 ? 23.836 -5.290 -16.659 1.00 70.00 113 GLY A C 1
ATOM 861 O O . GLY A 1 113 ? 23.414 -5.938 -17.611 1.00 70.00 113 GLY A O 1
ATOM 862 N N . GLY A 1 114 ? 23.216 -5.250 -15.482 1.00 81.56 114 GLY A N 1
ATOM 863 C CA . GLY A 1 114 ? 21.877 -5.798 -15.273 1.00 81.56 114 GLY A CA 1
ATOM 864 C C . GLY A 1 114 ? 20.824 -4.713 -15.463 1.00 81.56 114 GLY A C 1
ATOM 865 O O . GLY A 1 114 ? 20.999 -3.610 -14.946 1.00 81.56 114 GLY A O 1
ATOM 866 N N . LEU A 1 115 ? 19.751 -5.025 -16.183 1.00 85.00 115 LEU A N 1
ATOM 867 C CA . LEU A 1 115 ? 18.537 -4.215 -16.224 1.00 85.00 115 LEU A CA 1
ATOM 868 C C . LEU A 1 115 ? 17.403 -4.993 -15.562 1.00 85.00 115 LEU A C 1
ATOM 870 O O . LEU A 1 115 ? 17.157 -6.159 -15.886 1.00 85.00 115 LEU A O 1
ATOM 874 N N . TRP A 1 116 ? 16.707 -4.328 -14.649 1.00 86.69 116 TRP A N 1
ATOM 875 C CA . TRP A 1 116 ? 15.521 -4.841 -13.973 1.00 86.69 116 TRP A CA 1
ATOM 876 C C . TRP A 1 116 ? 14.275 -4.246 -14.603 1.00 86.69 116 TRP A C 1
ATOM 878 O O . TRP A 1 116 ? 14.283 -3.096 -15.028 1.00 86.69 116 TRP A O 1
ATOM 888 N N . THR A 1 117 ? 13.189 -5.009 -14.657 1.00 87.12 117 THR A N 1
ATOM 889 C CA . THR A 1 117 ? 11.897 -4.482 -15.123 1.00 87.12 117 THR A CA 1
ATOM 890 C C . THR A 1 117 ? 11.016 -4.120 -13.938 1.00 87.12 117 THR A C 1
ATOM 892 O O . THR A 1 117 ? 11.083 -4.757 -12.888 1.00 87.12 117 THR A O 1
ATOM 895 N N . GLY A 1 118 ? 10.132 -3.137 -14.097 1.00 82.44 118 GLY A N 1
ATOM 896 C CA . GLY A 1 118 ? 9.181 -2.802 -13.035 1.00 82.44 118 GLY A CA 1
ATOM 897 C C . GLY A 1 118 ? 8.219 -3.939 -12.690 1.00 82.44 118 GLY A C 1
ATOM 898 O O . GLY A 1 118 ? 7.906 -4.141 -11.521 1.00 82.44 118 GLY A O 1
ATOM 899 N N . LYS A 1 119 ? 7.834 -4.760 -13.677 1.00 83.50 119 LYS A N 1
ATOM 900 C CA . LYS A 1 119 ? 7.049 -5.987 -13.451 1.00 83.50 119 LYS A CA 1
ATOM 901 C C . LYS A 1 119 ? 7.799 -7.020 -12.613 1.00 83.50 119 LYS A C 1
ATOM 903 O O . LYS A 1 119 ? 7.182 -7.739 -11.850 1.00 83.50 119 LYS A O 1
ATOM 908 N N . GLN A 1 120 ? 9.119 -7.090 -12.721 1.00 79.56 120 GLN A N 1
ATOM 909 C CA . GLN A 1 120 ? 9.913 -7.991 -11.893 1.00 79.56 120 GLN A CA 1
ATOM 910 C C . GLN A 1 120 ? 10.047 -7.502 -10.444 1.00 79.56 120 GLN A C 1
ATOM 912 O O . GLN A 1 120 ? 10.175 -8.309 -9.528 1.00 79.56 120 GLN A O 1
ATOM 917 N N . LEU A 1 121 ? 10.069 -6.184 -10.242 1.00 79.12 121 LEU A N 1
ATOM 918 C CA . LEU A 1 121 ? 10.257 -5.580 -8.922 1.00 79.12 121 LEU A CA 1
ATOM 919 C C . LEU A 1 121 ? 8.945 -5.460 -8.135 1.00 79.12 121 LEU A C 1
ATOM 921 O O . LEU A 1 121 ? 8.960 -5.610 -6.917 1.00 79.12 121 LEU A O 1
ATOM 925 N N . PHE A 1 122 ? 7.836 -5.188 -8.827 1.00 77.81 122 PHE A N 1
ATOM 926 C CA . PHE A 1 122 ? 6.530 -4.882 -8.230 1.00 77.81 122 PHE A CA 1
ATOM 927 C C . PHE A 1 122 ? 5.392 -5.786 -8.722 1.00 77.81 122 PHE A C 1
ATOM 929 O O . PHE A 1 122 ? 4.251 -5.614 -8.294 1.00 77.81 122 PHE A O 1
ATOM 936 N N . GLY A 1 123 ? 5.659 -6.685 -9.669 1.00 66.31 123 GLY A N 1
ATOM 937 C CA . GLY A 1 123 ? 4.656 -7.623 -10.162 1.00 66.31 123 GLY A CA 1
ATOM 938 C C . GLY A 1 123 ? 4.414 -8.787 -9.197 1.00 66.31 123 GLY A C 1
ATOM 939 O O . GLY A 1 123 ? 5.203 -8.994 -8.273 1.00 66.31 123 GLY A O 1
ATOM 940 N N . PRO A 1 124 ? 3.299 -9.511 -9.399 1.00 54.25 124 PRO A N 1
ATOM 941 C CA . PRO A 1 124 ? 2.949 -10.697 -8.624 1.00 54.25 124 PRO A CA 1
ATOM 942 C C . PRO A 1 124 ? 3.894 -11.877 -8.877 1.00 54.25 124 PRO A C 1
ATOM 944 O O . PRO A 1 124 ? 4.448 -11.976 -9.998 1.00 54.25 124 PRO A O 1
#

Secondary structure (DSSP, 8-state):
-----SSS---------SHHHHHHHHHTS-GGG-SB-TTT--B-----THHHHHHHHHHSTT-EEEHHHHHHHHHT-SS-S--SSTT--S-PPPPSEEE---S--TTS--PPEEEEEHHHHH--

InterPro domains:
  IPR000722 RNA polymerase, alpha subunit [PF00623] (1-31)
  IPR007066 RNA polymerase Rpb1, domain 3 [PF04983] (34-123)
  IPR042102 RNA polymerase Rpb1, domain 3 superfamily [G3DSA:1.10.274.100] (39-123)
  IPR045867 DNA-directed RNA polymerase, subunit beta-prime [PTHR19376] (1-122)

Foldseek 3Di:
DPPDDPPDDDDDDDDDDDPVVVVCCVPPVDVVNVQADPPPRDGPDDDDDPVVVVLCVQQDPPDKDWPVRLQVVLVVDQDKFDPPDPPPRDDDPFAPDWDFQDPPPDDDPRDTTGIHGSCGTPND

pLDDT: mean 79.54, std 14.42, range [44.59, 95.81]